Protein AF-A0A9W5V8H6-F1 (afdb_monomer_lite)

Organism: NCBI:txid1053243

Sequence (148 aa):
MGAWGVAILSDDIAEDIKLLYKDLLANEYSNEDASRIVIEEYKNELDNEETIVFWLVFASIQWRLGRLQENVKQEALQIIESGADLARWEEEPKLQKKREVVLNKLREQLHSRQPEAKKVPKRFIANTSLKAGDAVSYELVSGQLYYS

pLDDT: mean 77.29, std 17.27, range [31.75, 94.0]

Foldseek 3Di:
DDDPDLALCPDPVLVVLLVQLLQCVQVVHDLVRSVVVSCVVDVVVDDPLRVLSCLLSNQVSCLQQLRRDPVSLVSNVVSLVVCVNLVVCPVPVPSSVSSNVNSVVSNVSSPDRRDPRDRRHNPPDPPDPDDDPDDDDDDDPPPDDDDD

Secondary structure (DSSP, 8-state):
-----SSTT-SHHHHHHHHHHHHHHHTT--HHHHHHHHHHHHHTTS-HHHHHHHHHHHHHHHHHHT---HHHHHHHHHHHHHTHHHHTTTT-HHHHHHHHHHHHHHHHHHHSPPPP----PPP--------TT-------TT------

Radius of gyration: 19.56 Å; chains: 1; bounding box: 33×53×53 Å

Structure (mmCIF, N/CA/C/O backbone):
data_AF-A0A9W5V8H6-F1
#
_entry.id   AF-A0A9W5V8H6-F1
#
loop_
_atom_site.group_PDB
_atom_site.id
_atom_site.type_symbol
_atom_site.label_atom_id
_atom_site.label_alt_id
_atom_site.label_comp_id
_atom_site.label_asym_id
_atom_site.label_entity_id
_atom_site.label_seq_id
_atom_site.pdbx_PDB_ins_code
_atom_site.Cartn_x
_atom_site.Cartn_y
_atom_site.Cartn_z
_atom_site.occupancy
_atom_site.B_iso_or_equiv
_atom_site.auth_seq_id
_atom_site.auth_comp_id
_atom_site.auth_asym_id
_atom_site.auth_atom_id
_atom_site.pdbx_PDB_model_num
ATOM 1 N N . MET A 1 1 ? -4.345 22.361 5.584 1.00 32.25 1 MET A N 1
ATOM 2 C CA . MET A 1 1 ? -5.084 21.447 6.480 1.00 32.25 1 MET A CA 1
ATOM 3 C C . MET A 1 1 ? -5.673 20.340 5.615 1.00 32.25 1 MET A C 1
ATOM 5 O O . MET A 1 1 ? -6.856 20.381 5.298 1.00 32.25 1 MET A O 1
ATOM 9 N N . GLY A 1 2 ? -4.817 19.451 5.100 1.00 31.75 2 GLY A N 1
ATOM 10 C CA . GLY A 1 2 ? -5.248 18.367 4.216 1.00 31.75 2 GLY A CA 1
ATOM 11 C C . GLY A 1 2 ? -6.091 17.387 5.017 1.00 31.75 2 GLY A C 1
ATOM 12 O O . GLY A 1 2 ? -5.687 16.977 6.100 1.00 31.75 2 GLY A O 1
ATOM 13 N N . ALA A 1 3 ? -7.293 17.088 4.541 1.00 36.50 3 ALA A N 1
ATOM 14 C CA . ALA A 1 3 ? -8.128 16.059 5.129 1.00 36.50 3 ALA A CA 1
ATOM 15 C C . ALA A 1 3 ? -7.466 14.710 4.830 1.00 36.50 3 ALA A C 1
ATOM 17 O O . ALA A 1 3 ? -7.666 14.170 3.745 1.00 36.50 3 ALA A O 1
ATOM 18 N N . TRP A 1 4 ? -6.667 14.191 5.767 1.00 46.53 4 TRP A N 1
ATOM 19 C CA . TRP A 1 4 ? -6.172 12.818 5.716 1.00 46.53 4 TRP A CA 1
ATOM 20 C C . TRP A 1 4 ? -7.404 11.922 5.647 1.00 46.53 4 TRP A C 1
ATOM 22 O O . TRP A 1 4 ? -8.145 11.766 6.619 1.00 46.53 4 TRP A O 1
ATOM 32 N N . GLY A 1 5 ? -7.727 11.441 4.452 1.00 55.62 5 GLY A N 1
ATOM 33 C CA . GLY A 1 5 ? -8.946 10.686 4.247 1.00 55.62 5 GLY A CA 1
ATOM 34 C C . GLY A 1 5 ? -8.871 9.369 5.012 1.00 55.62 5 GLY A C 1
ATOM 35 O O . GLY A 1 5 ? -7.845 8.698 5.062 1.00 55.62 5 GLY A O 1
ATOM 36 N N . VAL A 1 6 ? -9.999 8.944 5.573 1.00 58.38 6 VAL A N 1
ATOM 37 C CA . VAL A 1 6 ? -10.118 7.648 6.260 1.00 58.38 6 VAL A CA 1
ATOM 38 C C . VAL A 1 6 ? -9.706 6.474 5.355 1.00 58.38 6 VAL A C 1
ATOM 40 O O . VAL A 1 6 ? -9.265 5.430 5.838 1.00 58.38 6 VAL A O 1
ATOM 43 N N . ALA A 1 7 ? -9.828 6.623 4.034 1.00 59.78 7 ALA A N 1
ATOM 44 C CA . ALA A 1 7 ? -9.405 5.611 3.077 1.00 59.78 7 ALA A CA 1
ATOM 45 C C . ALA A 1 7 ? -7.879 5.623 2.870 1.00 59.78 7 ALA A C 1
ATOM 47 O O . ALA A 1 7 ? -7.277 6.671 2.683 1.00 59.78 7 ALA A O 1
ATOM 48 N N . ILE A 1 8 ? -7.270 4.432 2.831 1.00 58.88 8 ILE A N 1
ATOM 49 C CA . ILE A 1 8 ? -5.815 4.245 2.655 1.00 58.88 8 ILE A CA 1
ATOM 50 C C . ILE A 1 8 ? -5.288 4.956 1.400 1.00 58.88 8 ILE A C 1
ATOM 52 O O . ILE A 1 8 ? -4.179 5.454 1.409 1.00 58.88 8 ILE A O 1
ATOM 56 N N . LEU A 1 9 ? -6.085 5.031 0.330 1.00 56.84 9 LEU A N 1
ATOM 57 C CA . LEU A 1 9 ? -5.695 5.614 -0.962 1.00 56.84 9 LEU A CA 1
ATOM 58 C C . LEU A 1 9 ? -6.297 7.007 -1.205 1.00 56.84 9 LEU A C 1
ATOM 60 O O . LEU A 1 9 ? -6.535 7.370 -2.352 1.00 56.84 9 LEU A O 1
ATOM 64 N N . SER A 1 10 ? -6.647 7.738 -0.149 1.00 53.59 10 SER A N 1
ATOM 65 C CA . SER A 1 10 ? -7.369 9.009 -0.277 1.00 53.59 10 SER A CA 1
ATOM 66 C C . SER A 1 10 ? -6.464 10.234 -0.427 1.00 53.59 10 SER A C 1
ATOM 68 O O . SER A 1 10 ? -6.945 11.340 -0.193 1.00 53.59 10 SER A O 1
ATOM 70 N N . ASP A 1 11 ? -5.190 10.036 -0.759 1.00 60.59 11 ASP A N 1
ATOM 71 C CA . ASP A 1 11 ? -4.137 11.035 -0.585 1.00 60.59 11 ASP A CA 1
ATOM 72 C C . ASP A 1 11 ? -3.297 11.224 -1.853 1.00 60.59 11 ASP A C 1
ATOM 74 O O . ASP A 1 11 ? -3.089 10.259 -2.601 1.00 60.59 11 ASP A O 1
ATOM 78 N N . ASP A 1 12 ? -2.774 12.437 -2.042 1.00 67.56 12 ASP A N 1
ATOM 79 C CA . ASP A 1 12 ? -1.855 12.801 -3.132 1.00 67.56 12 ASP A CA 1
ATOM 80 C C . ASP A 1 12 ? -0.598 11.911 -3.078 1.00 67.56 12 ASP A C 1
ATOM 82 O O . ASP A 1 12 ? -0.163 11.354 -4.088 1.00 67.56 12 ASP A O 1
ATOM 86 N N . ILE A 1 13 ? -0.123 11.614 -1.862 1.00 74.50 13 ILE A N 1
ATOM 87 C CA . ILE A 1 13 ? 1.011 10.715 -1.597 1.00 74.50 13 ILE A CA 1
ATOM 88 C C . ILE A 1 13 ? 0.779 9.314 -2.189 1.00 74.50 13 ILE A C 1
ATOM 90 O O . ILE A 1 13 ? 1.696 8.681 -2.717 1.00 74.50 13 ILE A O 1
ATOM 94 N N . ALA A 1 14 ? -0.453 8.798 -2.133 1.00 80.94 14 ALA A N 1
ATOM 95 C CA . ALA A 1 14 ? -0.749 7.465 -2.651 1.00 80.94 14 ALA A CA 1
ATOM 96 C C . ALA A 1 14 ? -0.724 7.407 -4.182 1.00 80.94 14 ALA A C 1
ATOM 98 O O . ALA A 1 14 ? -0.398 6.361 -4.760 1.00 80.94 14 ALA A O 1
ATOM 99 N N . GLU A 1 15 ? -1.082 8.508 -4.842 1.00 82.81 15 GLU A N 1
ATOM 100 C CA . GLU A 1 15 ? -0.937 8.634 -6.285 1.00 82.81 15 GLU A CA 1
ATOM 101 C C . GLU A 1 15 ? 0.536 8.767 -6.678 1.00 82.81 15 GLU A C 1
ATOM 103 O O . GLU A 1 15 ? 0.968 8.036 -7.573 1.00 82.81 15 GLU A O 1
ATOM 108 N N . ASP A 1 16 ? 1.319 9.565 -5.954 1.00 84.94 16 ASP A N 1
ATOM 109 C CA . ASP A 1 16 ? 2.751 9.748 -6.210 1.00 84.94 16 ASP A CA 1
ATOM 110 C C . ASP A 1 16 ? 3.539 8.439 -6.068 1.00 84.94 16 ASP A C 1
ATOM 112 O O . ASP A 1 16 ? 4.218 8.022 -7.011 1.00 84.94 16 ASP A O 1
ATOM 116 N N . ILE A 1 17 ? 3.350 7.697 -4.968 1.00 88.12 17 ILE A N 1
ATOM 117 C CA . ILE A 1 17 ? 3.978 6.377 -4.760 1.00 88.12 17 ILE A CA 1
ATOM 118 C C . ILE A 1 17 ? 3.624 5.426 -5.908 1.00 88.12 17 ILE A C 1
ATOM 120 O O . ILE A 1 17 ? 4.467 4.693 -6.435 1.00 88.12 17 ILE A O 1
ATOM 124 N N . LYS A 1 18 ? 2.349 5.414 -6.314 1.00 88.00 18 LYS A N 1
ATOM 125 C CA . LYS A 1 18 ? 1.867 4.553 -7.396 1.00 88.00 18 LYS A CA 1
ATOM 126 C C . LYS A 1 18 ? 2.479 4.945 -8.736 1.00 88.00 18 LYS A C 1
ATOM 128 O O . LYS A 1 18 ? 2.777 4.048 -9.528 1.00 88.00 18 LYS A O 1
ATOM 133 N N . LEU A 1 19 ? 2.592 6.239 -9.024 1.00 87.62 19 LEU A N 1
ATOM 134 C CA . LEU A 1 19 ? 3.182 6.748 -10.257 1.00 87.62 19 LEU A CA 1
ATOM 135 C C 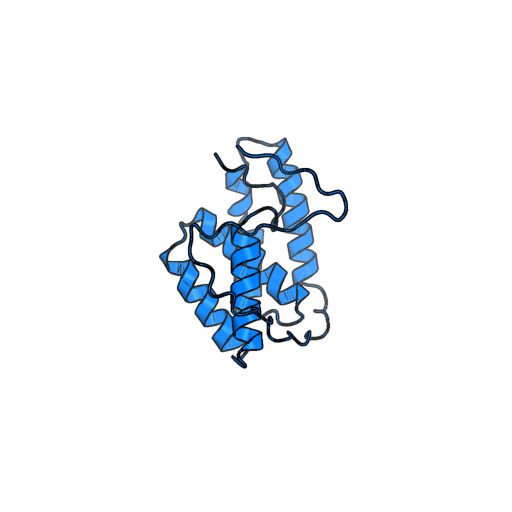. LEU A 1 19 ? 4.667 6.399 -10.313 1.00 87.62 19 LEU A C 1
ATOM 137 O O . LEU A 1 19 ? 5.066 5.706 -11.248 1.00 87.62 19 LEU A O 1
ATOM 141 N N . LEU A 1 20 ? 5.431 6.749 -9.276 1.00 90.00 20 LEU A N 1
ATOM 142 C CA . LEU A 1 20 ? 6.859 6.454 -9.174 1.00 90.00 20 LEU A CA 1
ATOM 143 C C . LEU A 1 20 ? 7.138 4.958 -9.355 1.00 90.00 20 LEU A C 1
ATOM 145 O O . LEU A 1 20 ? 7.920 4.558 -10.217 1.00 90.00 20 LEU A O 1
ATOM 149 N N . TYR A 1 21 ? 6.439 4.107 -8.602 1.00 91.50 21 TYR A N 1
ATOM 150 C CA . TYR A 1 21 ? 6.635 2.662 -8.682 1.00 91.50 21 TYR A CA 1
ATOM 151 C C . TYR A 1 21 ? 6.288 2.098 -10.069 1.00 91.50 21 TYR A C 1
ATOM 153 O O . TYR A 1 21 ? 6.998 1.239 -10.595 1.00 91.50 21 TYR A O 1
ATOM 161 N N . LYS A 1 22 ? 5.218 2.588 -10.710 1.00 89.19 22 LYS A N 1
ATOM 162 C CA . LYS A 1 22 ? 4.865 2.167 -12.074 1.00 89.19 22 LYS A CA 1
ATOM 163 C C . LYS A 1 22 ? 5.873 2.652 -13.112 1.00 89.19 22 LYS A C 1
ATOM 165 O O . LYS A 1 22 ? 6.155 1.894 -14.037 1.00 89.19 22 LYS A O 1
ATOM 170 N N . ASP A 1 23 ? 6.403 3.861 -12.969 1.00 88.62 23 ASP A N 1
ATOM 171 C CA . ASP A 1 23 ? 7.403 4.409 -13.884 1.00 88.62 23 ASP A CA 1
ATOM 172 C C . ASP A 1 23 ? 8.723 3.635 -13.776 1.00 88.62 23 ASP A C 1
ATOM 174 O O . ASP A 1 23 ? 9.314 3.293 -14.801 1.00 88.62 23 ASP A O 1
ATOM 178 N N . LEU A 1 24 ? 9.137 3.236 -12.570 1.00 89.88 24 LEU A N 1
ATOM 179 C CA . LEU A 1 24 ? 10.286 2.345 -12.369 1.00 89.88 24 LEU A CA 1
ATOM 180 C C . LEU A 1 24 ? 10.070 0.985 -13.047 1.00 89.88 24 LEU A C 1
ATOM 182 O O . LEU A 1 24 ? 10.889 0.562 -13.861 1.00 89.88 24 LEU A O 1
ATOM 186 N N . LEU A 1 25 ? 8.928 0.332 -12.800 1.00 88.31 25 LEU A N 1
ATOM 187 C CA . LEU A 1 25 ? 8.595 -0.940 -13.455 1.00 88.31 25 LEU A CA 1
ATOM 188 C C . LEU A 1 25 ? 8.555 -0.821 -14.984 1.00 88.31 25 LEU A C 1
ATOM 190 O O . LEU A 1 25 ? 8.900 -1.765 -15.696 1.00 88.31 25 LEU A O 1
ATOM 194 N N . ALA A 1 26 ? 8.113 0.323 -15.500 1.00 86.00 26 ALA A N 1
ATOM 195 C CA . ALA A 1 26 ? 8.062 0.551 -16.929 1.00 86.00 26 ALA A CA 1
ATOM 196 C C . ALA A 1 26 ? 9.443 0.814 -17.542 1.00 86.00 26 ALA A C 1
ATOM 198 O O . ALA A 1 26 ? 9.666 0.447 -18.694 1.00 86.00 26 ALA A O 1
ATOM 199 N N . ASN A 1 27 ? 10.380 1.384 -16.783 1.00 84.75 27 ASN A N 1
ATOM 200 C CA . ASN A 1 27 ? 11.782 1.566 -17.166 1.00 84.75 27 ASN A CA 1
ATOM 201 C C . ASN A 1 27 ? 12.636 0.296 -16.979 1.00 84.75 27 ASN A C 1
ATOM 203 O O . ASN A 1 27 ? 13.852 0.385 -16.872 1.00 84.75 27 ASN A O 1
ATOM 207 N N . GLU A 1 28 ? 12.006 -0.884 -16.973 1.00 83.38 28 GLU A N 1
ATOM 208 C CA . GLU A 1 28 ? 12.664 -2.201 -16.929 1.00 83.38 28 GLU A CA 1
ATOM 209 C C . GLU A 1 28 ? 13.426 -2.491 -15.626 1.00 83.38 28 GLU A C 1
ATOM 211 O O . GLU A 1 28 ? 14.168 -3.471 -15.548 1.00 83.38 28 GLU A O 1
ATOM 216 N N . TYR A 1 29 ? 13.185 -1.706 -14.569 1.00 86.88 29 TYR A N 1
ATOM 217 C CA . TYR A 1 29 ? 13.661 -2.049 -13.233 1.00 86.88 29 TYR A CA 1
ATOM 218 C C . TYR A 1 29 ? 12.976 -3.326 -12.742 1.00 86.88 29 TYR A C 1
ATOM 220 O O . TYR A 1 29 ? 11.785 -3.565 -12.985 1.00 86.88 29 TYR A O 1
ATOM 228 N N . SER A 1 30 ? 13.733 -4.149 -12.014 1.00 88.81 30 SER A N 1
ATOM 229 C CA . SER A 1 30 ? 13.170 -5.319 -11.351 1.00 88.81 30 SER A CA 1
ATOM 230 C C . SER A 1 30 ? 12.157 -4.890 -10.286 1.00 88.81 30 SER A C 1
ATOM 232 O O . SER A 1 30 ? 12.173 -3.760 -9.794 1.00 88.81 30 SER A O 1
ATOM 234 N N . ASN A 1 31 ? 11.269 -5.807 -9.895 1.00 89.25 31 ASN A N 1
ATOM 235 C CA . ASN A 1 31 ? 10.319 -5.535 -8.818 1.00 89.25 31 ASN A CA 1
ATOM 236 C C . ASN A 1 31 ? 11.029 -5.129 -7.512 1.00 89.25 31 ASN A C 1
ATOM 238 O O . ASN A 1 31 ? 10.551 -4.275 -6.769 1.00 89.25 31 ASN A O 1
ATOM 242 N N . GLU A 1 32 ? 12.184 -5.741 -7.257 1.00 90.31 32 GLU A N 1
ATOM 243 C CA . GLU A 1 32 ? 13.003 -5.516 -6.070 1.00 90.31 32 GLU A CA 1
ATOM 244 C C . GLU A 1 32 ? 13.701 -4.167 -6.101 1.00 90.31 32 GLU A C 1
ATOM 246 O O . GLU A 1 32 ? 13.648 -3.442 -5.110 1.00 90.31 32 GLU A O 1
ATOM 251 N N . ASP A 1 33 ? 14.280 -3.795 -7.240 1.00 91.19 33 ASP A N 1
ATOM 252 C CA . ASP A 1 33 ? 14.949 -2.505 -7.388 1.00 91.19 33 ASP A CA 1
ATOM 253 C C . ASP A 1 33 ? 13.940 -1.360 -7.369 1.00 91.19 33 ASP A C 1
ATOM 255 O O . ASP A 1 33 ? 14.140 -0.388 -6.647 1.00 91.19 33 ASP A O 1
ATOM 259 N N . ALA A 1 34 ? 12.817 -1.506 -8.081 1.00 92.69 34 ALA A N 1
ATOM 260 C CA . ALA A 1 34 ? 11.745 -0.517 -8.065 1.00 92.69 34 ALA A CA 1
ATOM 261 C C . ALA A 1 34 ? 11.212 -0.297 -6.643 1.00 92.69 34 ALA A C 1
ATOM 263 O O . ALA A 1 34 ? 10.988 0.839 -6.229 1.00 92.69 34 ALA A O 1
ATOM 264 N N . SER A 1 35 ? 11.040 -1.379 -5.878 1.00 92.88 35 SER A N 1
ATOM 265 C CA . SER A 1 35 ? 10.564 -1.270 -4.502 1.00 92.88 35 SER A CA 1
ATOM 266 C C . SER A 1 35 ? 11.590 -0.640 -3.575 1.00 92.88 35 SER A C 1
ATOM 268 O O . SER A 1 35 ? 11.221 0.188 -2.749 1.00 92.88 35 SER A O 1
ATOM 270 N N . ARG A 1 36 ? 12.873 -0.984 -3.732 1.00 92.69 36 ARG A N 1
ATOM 271 C CA . ARG A 1 36 ? 13.960 -0.389 -2.952 1.00 92.69 36 ARG A CA 1
ATOM 272 C C . ARG A 1 36 ? 14.056 1.115 -3.179 1.00 92.69 36 ARG A C 1
ATOM 274 O O . ARG A 1 36 ? 14.099 1.845 -2.201 1.00 92.69 36 ARG A O 1
ATOM 281 N N . ILE A 1 37 ? 14.017 1.559 -4.436 1.00 91.88 37 ILE A N 1
ATOM 282 C CA . ILE A 1 37 ? 14.092 2.982 -4.794 1.00 91.88 37 ILE A CA 1
ATOM 283 C C . ILE A 1 37 ? 12.929 3.753 -4.163 1.00 91.88 37 ILE A C 1
ATOM 285 O O . ILE A 1 37 ? 13.154 4.766 -3.515 1.00 91.88 37 ILE A O 1
ATOM 289 N N . VAL A 1 38 ? 11.695 3.247 -4.284 1.00 92.69 38 VAL A N 1
ATOM 290 C CA . VAL A 1 38 ? 10.526 3.899 -3.666 1.00 92.69 38 VAL A CA 1
ATOM 291 C C . VAL A 1 38 ? 10.652 3.940 -2.140 1.00 92.69 38 VAL A C 1
ATOM 293 O O . VAL A 1 38 ? 10.337 4.952 -1.531 1.00 92.69 38 VAL A O 1
ATOM 296 N N . ILE A 1 39 ? 11.130 2.869 -1.502 1.00 91.88 39 ILE A N 1
ATOM 297 C CA . ILE A 1 39 ? 11.342 2.865 -0.048 1.00 91.88 39 ILE A CA 1
ATOM 298 C C . ILE A 1 39 ? 12.418 3.883 0.347 1.00 91.88 39 ILE A C 1
ATOM 300 O O . ILE A 1 39 ? 12.232 4.598 1.322 1.00 91.88 39 ILE A O 1
ATOM 304 N N . GLU A 1 40 ? 13.536 3.956 -0.374 1.00 90.75 40 GLU A N 1
ATOM 305 C CA . GLU A 1 40 ? 14.641 4.871 -0.062 1.00 90.75 40 GLU A CA 1
ATOM 306 C C . GLU A 1 40 ? 14.256 6.345 -0.219 1.00 90.75 40 GLU A C 1
ATOM 308 O O . GLU A 1 40 ? 14.636 7.145 0.639 1.00 90.75 40 GLU A O 1
ATOM 313 N N . GLU A 1 41 ? 13.471 6.671 -1.250 1.00 88.19 41 GLU A N 1
ATOM 314 C CA . GLU A 1 41 ? 12.958 8.023 -1.497 1.00 88.19 41 GLU A CA 1
ATOM 315 C C . GLU A 1 41 ? 12.115 8.507 -0.309 1.00 88.19 41 GLU A C 1
ATOM 317 O O . GLU A 1 41 ? 12.391 9.539 0.292 1.00 88.19 41 GLU A O 1
ATOM 322 N N . TYR A 1 42 ? 11.136 7.702 0.113 1.00 85.88 42 TYR A N 1
ATOM 323 C CA . TYR A 1 42 ? 10.177 8.124 1.135 1.00 85.88 42 TYR A CA 1
ATOM 324 C C . TYR A 1 42 ? 10.676 7.916 2.572 1.00 85.88 42 TYR A C 1
ATOM 326 O O . TYR A 1 42 ? 10.271 8.641 3.477 1.00 85.88 42 TYR A O 1
ATOM 334 N N . LYS A 1 43 ? 11.585 6.969 2.830 1.00 82.25 43 LYS A N 1
ATOM 335 C CA . LYS A 1 43 ? 12.029 6.644 4.200 1.00 82.25 43 LYS A CA 1
ATOM 336 C C . LYS A 1 43 ? 12.718 7.806 4.925 1.00 82.25 43 LYS A C 1
ATOM 338 O O . LYS A 1 43 ? 12.701 7.831 6.151 1.00 82.25 43 LYS A O 1
ATOM 343 N N . ASN A 1 44 ? 13.366 8.715 4.197 1.00 78.00 44 ASN A N 1
ATOM 344 C CA . ASN A 1 44 ? 14.080 9.849 4.797 1.00 78.00 44 ASN A CA 1
ATOM 345 C C . ASN A 1 44 ? 13.259 11.144 4.808 1.00 78.00 44 ASN A C 1
ATOM 347 O O . ASN A 1 44 ? 13.621 12.075 5.525 1.00 78.00 44 ASN A O 1
ATOM 351 N N . GLU A 1 45 ? 12.199 11.210 4.005 1.00 78.06 45 GLU A N 1
ATOM 352 C CA . GLU A 1 45 ? 11.364 12.404 3.864 1.00 78.06 45 GLU A CA 1
ATOM 353 C C . GLU A 1 45 ? 10.139 12.374 4.777 1.00 78.06 45 GLU A C 1
ATOM 355 O O . GLU A 1 45 ? 9.684 13.429 5.211 1.00 78.06 45 GLU A O 1
ATOM 360 N N . LEU A 1 46 ? 9.634 11.177 5.082 1.00 83.31 46 LEU A N 1
ATOM 361 C CA . LEU A 1 46 ? 8.412 10.988 5.852 1.00 83.31 46 LEU A CA 1
ATOM 362 C C . LEU A 1 46 ? 8.673 10.936 7.359 1.00 83.31 46 LEU A C 1
ATOM 364 O O . LEU A 1 46 ? 9.632 10.319 7.830 1.00 83.31 46 LEU A O 1
ATOM 368 N N . ASP A 1 47 ? 7.760 11.519 8.132 1.00 82.75 47 ASP A N 1
ATOM 369 C CA . ASP A 1 47 ? 7.713 11.310 9.575 1.00 82.75 47 ASP A CA 1
ATOM 370 C C . ASP A 1 47 ? 7.212 9.893 9.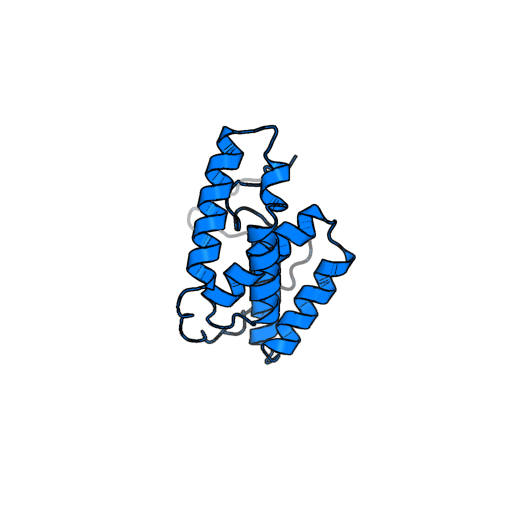949 1.00 82.75 47 ASP A C 1
ATOM 372 O O . ASP A 1 47 ? 6.905 9.049 9.099 1.00 82.75 47 ASP A O 1
ATOM 376 N N . ASN A 1 48 ? 7.151 9.589 11.250 1.00 80.44 48 ASN A N 1
ATOM 377 C CA . ASN A 1 48 ? 6.725 8.267 11.727 1.00 80.44 48 ASN A CA 1
ATOM 378 C C . ASN A 1 48 ? 5.272 7.928 11.338 1.00 80.44 48 ASN A C 1
ATOM 380 O O . ASN A 1 48 ? 4.961 6.765 11.074 1.00 80.44 48 ASN A O 1
ATOM 384 N N . GLU A 1 49 ? 4.378 8.916 11.317 1.00 81.00 49 GLU A N 1
ATOM 385 C CA . GLU A 1 49 ? 2.966 8.724 10.982 1.00 81.00 49 GLU A CA 1
ATOM 386 C C . GLU A 1 49 ? 2.764 8.556 9.474 1.00 81.00 49 GLU A C 1
ATOM 388 O O . GLU A 1 49 ? 2.001 7.697 9.025 1.00 81.00 49 GLU A O 1
ATOM 393 N N . GLU A 1 50 ? 3.475 9.349 8.683 1.00 82.19 50 GLU A N 1
ATOM 394 C CA . GLU A 1 50 ? 3.522 9.258 7.231 1.00 82.19 50 GLU A CA 1
ATOM 395 C C . GLU A 1 50 ? 4.133 7.931 6.778 1.00 82.19 50 GLU A C 1
ATOM 397 O O . GLU A 1 50 ? 3.606 7.284 5.873 1.00 82.19 50 GLU A O 1
ATOM 402 N N . THR A 1 51 ? 5.179 7.462 7.464 1.00 86.81 51 THR A N 1
ATOM 403 C CA . THR A 1 51 ? 5.803 6.155 7.213 1.00 86.81 51 THR A CA 1
ATOM 404 C C . THR A 1 51 ? 4.801 5.013 7.395 1.00 86.81 51 THR A C 1
ATOM 406 O O . THR A 1 51 ? 4.752 4.084 6.585 1.00 86.81 51 THR A O 1
ATOM 409 N N . ILE A 1 52 ? 3.952 5.083 8.426 1.00 88.19 52 ILE A N 1
ATOM 410 C CA . ILE A 1 52 ? 2.872 4.112 8.643 1.00 88.19 52 ILE A CA 1
ATOM 411 C C . ILE A 1 52 ? 1.923 4.084 7.439 1.00 88.19 52 ILE A C 1
ATOM 413 O O . ILE A 1 52 ? 1.619 3.013 6.905 1.00 88.19 52 ILE A O 1
ATOM 417 N N . VAL A 1 53 ? 1.481 5.256 6.974 1.00 86.94 53 VAL A N 1
ATOM 418 C CA . VAL A 1 53 ? 0.583 5.361 5.815 1.00 86.94 53 VAL A CA 1
ATOM 419 C C . VAL A 1 53 ? 1.262 4.855 4.544 1.00 86.94 53 VAL A C 1
ATOM 421 O O . VAL A 1 53 ? 0.640 4.099 3.793 1.00 86.94 53 VAL A O 1
ATOM 424 N N . PHE A 1 54 ? 2.537 5.189 4.339 1.00 90.00 54 PHE A N 1
ATOM 425 C CA . PHE A 1 54 ? 3.344 4.725 3.214 1.00 90.00 54 PHE A CA 1
ATOM 426 C C . PHE A 1 54 ? 3.323 3.200 3.096 1.00 90.00 54 PHE A C 1
ATOM 428 O O . PHE A 1 54 ? 2.968 2.684 2.038 1.00 90.00 54 PHE A O 1
ATOM 435 N N . TRP A 1 55 ? 3.621 2.460 4.168 1.00 92.44 55 TRP A N 1
ATOM 436 C CA . TRP A 1 55 ? 3.659 0.994 4.112 1.00 92.44 55 TRP A CA 1
ATOM 437 C C . TRP A 1 55 ? 2.297 0.381 3.768 1.00 92.44 55 TRP A C 1
ATOM 439 O O . TRP A 1 55 ? 2.218 -0.527 2.933 1.00 92.44 55 TRP A O 1
ATOM 449 N N . LEU A 1 56 ? 1.211 0.903 4.348 1.00 91.06 56 LEU A N 1
ATOM 450 C CA . LEU A 1 56 ? -0.155 0.442 4.066 1.00 91.06 56 LEU A CA 1
ATOM 451 C C . LEU A 1 56 ? -0.552 0.699 2.604 1.00 91.06 56 LEU A C 1
ATOM 453 O O . LEU A 1 56 ? -1.117 -0.171 1.929 1.00 91.06 56 LEU A O 1
ATOM 457 N N . VAL A 1 57 ? -0.234 1.892 2.099 1.00 90.12 57 VAL A N 1
ATOM 458 C CA . VAL A 1 57 ? -0.469 2.297 0.710 1.00 90.12 57 VAL A CA 1
ATOM 459 C C . VAL A 1 57 ? 0.356 1.447 -0.244 1.00 90.12 57 VAL A C 1
ATOM 461 O O . VAL A 1 57 ? -0.184 0.883 -1.200 1.00 90.12 57 VAL A O 1
ATOM 464 N N . PHE A 1 58 ? 1.649 1.315 0.025 1.00 92.50 58 PHE A N 1
ATOM 465 C CA . PHE A 1 58 ? 2.585 0.644 -0.856 1.00 92.50 58 PHE A CA 1
ATOM 466 C C . PHE A 1 58 ? 2.270 -0.848 -0.976 1.00 92.50 58 PHE A C 1
ATOM 468 O O . PHE A 1 58 ? 2.165 -1.364 -2.092 1.00 92.50 58 PHE A O 1
ATOM 475 N N . ALA A 1 59 ? 1.965 -1.518 0.140 1.00 93.19 59 ALA A N 1
ATOM 476 C CA . ALA A 1 59 ? 1.493 -2.901 0.134 1.00 93.19 59 ALA A CA 1
ATOM 477 C C . ALA A 1 59 ? 0.205 -3.066 -0.693 1.00 93.19 59 ALA A C 1
ATOM 479 O O . ALA A 1 59 ? 0.088 -3.985 -1.512 1.00 93.19 59 ALA A O 1
ATOM 480 N N . SER A 1 60 ? -0.753 -2.144 -0.548 1.00 90.62 60 SER A N 1
ATOM 481 C CA . SER A 1 60 ? -1.988 -2.149 -1.340 1.00 90.62 60 SER A CA 1
ATOM 482 C C . SER A 1 60 ? -1.715 -1.991 -2.842 1.00 90.62 60 SER A C 1
ATOM 484 O O . SER A 1 60 ? -2.267 -2.737 -3.659 1.00 90.62 60 SER A O 1
ATOM 486 N N . ILE A 1 61 ? -0.838 -1.058 -3.229 1.00 90.06 61 ILE A N 1
ATOM 487 C CA . ILE A 1 61 ? -0.448 -0.809 -4.625 1.00 90.06 61 ILE A CA 1
ATOM 488 C C . ILE A 1 61 ? 0.214 -2.048 -5.230 1.00 90.06 61 ILE A C 1
ATOM 490 O O . ILE A 1 61 ? -0.212 -2.502 -6.299 1.00 90.06 61 ILE A O 1
ATOM 494 N N . GLN A 1 62 ? 1.215 -2.619 -4.556 1.00 91.88 62 GLN A N 1
ATOM 495 C CA . GLN A 1 62 ? 1.923 -3.787 -5.073 1.00 91.88 62 GLN A CA 1
ATOM 496 C C . GLN A 1 62 ? 0.999 -5.000 -5.201 1.00 91.88 62 GLN A C 1
ATOM 498 O O . GLN A 1 62 ? 1.043 -5.703 -6.215 1.00 91.88 62 GLN A O 1
ATOM 503 N N . TRP A 1 63 ? 0.100 -5.212 -4.232 1.00 91.62 63 TRP A N 1
ATOM 504 C CA . TRP A 1 63 ? -0.895 -6.280 -4.318 1.00 91.62 63 TRP A CA 1
ATOM 505 C C . TRP A 1 63 ? -1.804 -6.094 -5.535 1.00 91.62 63 TRP A C 1
ATOM 507 O O . TRP A 1 63 ? -1.993 -7.022 -6.317 1.00 91.62 63 TRP A O 1
ATOM 517 N N . ARG A 1 64 ? -2.306 -4.875 -5.780 1.00 86.50 64 ARG A N 1
ATOM 518 C CA . ARG A 1 64 ? -3.171 -4.572 -6.941 1.00 86.50 64 ARG A CA 1
ATOM 519 C C . ARG A 1 64 ? -2.472 -4.761 -8.291 1.00 86.50 64 ARG A C 1
ATOM 521 O O . ARG A 1 64 ? -3.155 -4.933 -9.314 1.00 86.50 64 ARG A O 1
ATOM 528 N N . LEU A 1 65 ? -1.143 -4.686 -8.306 1.00 86.81 65 LEU A N 1
ATOM 529 C CA . LEU A 1 65 ? -0.292 -4.935 -9.469 1.00 86.81 65 LEU A CA 1
ATOM 530 C C . LEU A 1 65 ? 0.149 -6.402 -9.596 1.00 86.81 65 LEU A C 1
ATOM 532 O O . LEU A 1 65 ? 0.723 -6.749 -10.629 1.00 86.81 65 LEU A O 1
ATOM 536 N N . GLY A 1 66 ? -0.150 -7.252 -8.608 1.00 87.38 66 GLY A N 1
ATOM 537 C CA . GLY A 1 66 ? 0.259 -8.660 -8.587 1.00 87.38 66 GLY A CA 1
ATOM 538 C C . GLY A 1 66 ? 1.759 -8.842 -8.353 1.00 87.38 66 GLY A C 1
ATOM 539 O O . GLY A 1 66 ? 2.366 -9.753 -8.907 1.00 87.38 66 GLY A O 1
ATOM 540 N N . ARG A 1 67 ? 2.381 -7.905 -7.629 1.00 90.00 67 ARG A N 1
ATOM 541 C CA . ARG A 1 67 ? 3.836 -7.816 -7.421 1.00 90.00 67 ARG A CA 1
ATOM 542 C C . ARG A 1 67 ? 4.204 -7.602 -5.952 1.00 90.00 67 ARG A C 1
ATOM 544 O O . ARG A 1 67 ? 5.293 -7.115 -5.667 1.00 90.00 67 ARG A O 1
ATOM 551 N N . LEU A 1 68 ? 3.297 -7.939 -5.033 1.00 92.81 68 LEU A N 1
ATOM 552 C CA . LEU A 1 68 ? 3.498 -7.727 -3.602 1.00 92.81 68 LEU A CA 1
ATOM 553 C C . LEU A 1 68 ? 4.673 -8.554 -3.096 1.00 92.81 68 LEU A C 1
ATOM 555 O O . LEU A 1 68 ? 4.637 -9.786 -3.118 1.00 92.81 68 LEU A O 1
ATOM 559 N N . GLN A 1 69 ? 5.683 -7.843 -2.611 1.00 91.25 69 GLN A N 1
ATOM 560 C CA . GLN A 1 69 ? 6.846 -8.429 -1.975 1.00 91.25 69 GLN A CA 1
ATOM 561 C C . GLN A 1 69 ? 6.567 -8.785 -0.515 1.00 91.25 69 GLN A C 1
ATOM 563 O O . GLN A 1 69 ? 5.813 -8.100 0.181 1.00 91.25 69 GLN A O 1
ATOM 568 N N . GLU A 1 70 ? 7.206 -9.852 -0.039 1.00 89.56 70 GLU A N 1
ATOM 569 C CA . GLU A 1 70 ? 6.963 -10.373 1.307 1.00 89.56 70 GLU A CA 1
ATOM 570 C C . GLU A 1 70 ? 7.443 -9.410 2.403 1.00 89.56 70 GLU A C 1
ATOM 572 O O . GLU A 1 70 ? 6.750 -9.247 3.398 1.00 89.56 70 GLU A O 1
ATOM 577 N N . ASN A 1 71 ? 8.555 -8.697 2.202 1.00 91.50 71 ASN A N 1
ATOM 578 C CA . ASN A 1 71 ? 9.028 -7.669 3.138 1.00 91.50 71 ASN A CA 1
ATOM 579 C C . ASN A 1 71 ? 8.000 -6.536 3.304 1.00 91.50 71 ASN A C 1
ATOM 581 O O . ASN A 1 71 ? 7.643 -6.187 4.422 1.00 91.50 71 ASN A O 1
ATOM 585 N N . VAL A 1 72 ? 7.466 -6.014 2.195 1.00 93.38 72 VAL A N 1
ATOM 586 C CA . VAL A 1 72 ? 6.463 -4.933 2.210 1.00 93.38 72 VAL A CA 1
ATOM 587 C C . VAL A 1 72 ? 5.159 -5.410 2.850 1.00 93.38 72 VAL A C 1
ATOM 589 O O . VAL A 1 72 ? 4.518 -4.682 3.606 1.00 93.38 72 VAL A O 1
ATOM 592 N N . LYS A 1 73 ? 4.773 -6.659 2.576 1.00 93.06 73 LYS A N 1
ATOM 593 C CA . LYS A 1 73 ? 3.613 -7.293 3.202 1.00 93.06 73 LYS A CA 1
ATOM 594 C C . LYS A 1 73 ? 3.784 -7.421 4.716 1.00 93.06 73 LYS A C 1
ATOM 596 O O . LYS A 1 73 ? 2.840 -7.126 5.442 1.00 93.06 73 LYS A O 1
ATOM 601 N N . GLN A 1 74 ? 4.946 -7.881 5.179 1.00 93.75 74 GLN A N 1
ATOM 602 C CA . GLN A 1 74 ? 5.223 -8.081 6.601 1.00 93.75 74 GLN A CA 1
ATOM 603 C C . GLN A 1 74 ? 5.178 -6.763 7.374 1.00 93.75 74 GLN A C 1
ATOM 605 O O . GLN A 1 74 ? 4.482 -6.705 8.383 1.00 93.75 74 GLN A O 1
ATOM 610 N N . GLU A 1 75 ? 5.806 -5.704 6.862 1.00 93.56 75 GLU A N 1
ATOM 611 C CA . GLU A 1 75 ? 5.756 -4.365 7.468 1.00 93.56 75 GLU A CA 1
ATOM 612 C C . GLU A 1 75 ? 4.314 -3.849 7.585 1.00 93.56 75 GLU A C 1
ATOM 614 O O . GLU A 1 75 ? 3.856 -3.460 8.660 1.00 93.56 75 GLU A O 1
ATOM 619 N N . ALA A 1 76 ? 3.539 -3.929 6.497 1.00 93.12 76 ALA A N 1
ATOM 620 C CA . ALA A 1 76 ? 2.144 -3.499 6.515 1.00 93.12 76 ALA A CA 1
ATOM 621 C C . ALA A 1 76 ? 1.290 -4.310 7.507 1.00 93.12 76 ALA A C 1
ATOM 623 O O . ALA A 1 76 ? 0.445 -3.742 8.198 1.00 93.12 76 ALA A O 1
ATOM 624 N N . LEU A 1 77 ? 1.504 -5.626 7.606 1.00 93.44 77 LEU A N 1
ATOM 625 C CA . LEU A 1 77 ? 0.795 -6.469 8.571 1.00 93.44 77 LEU A CA 1
ATOM 626 C C . LEU A 1 77 ? 1.195 -6.151 10.016 1.00 93.44 77 LEU A C 1
ATOM 628 O O . LEU A 1 77 ? 0.310 -6.047 10.860 1.00 93.44 77 LEU A O 1
ATOM 632 N N . GLN A 1 78 ? 2.480 -5.926 10.295 1.00 94.00 78 GLN A N 1
ATOM 633 C CA . GLN A 1 78 ? 2.949 -5.517 11.623 1.00 94.00 78 GLN A CA 1
ATOM 634 C C . GLN A 1 78 ? 2.332 -4.182 12.057 1.00 94.00 78 GLN A C 1
ATOM 636 O O . GLN A 1 78 ? 1.906 -4.030 13.202 1.00 94.00 78 GLN A O 1
ATOM 641 N N . ILE A 1 79 ? 2.209 -3.225 11.137 1.00 91.19 79 ILE A N 1
ATOM 642 C CA . ILE A 1 79 ? 1.546 -1.941 11.393 1.00 91.19 79 ILE A CA 1
ATOM 643 C C . ILE A 1 79 ? 0.058 -2.137 11.711 1.00 91.19 79 ILE A C 1
ATOM 645 O O . ILE A 1 79 ? -0.447 -1.551 12.669 1.00 91.19 79 ILE A O 1
ATOM 649 N N . ILE A 1 80 ? -0.642 -2.983 10.950 1.00 90.25 80 ILE A N 1
ATOM 650 C CA . ILE A 1 80 ? -2.057 -3.292 11.207 1.00 90.25 80 ILE A CA 1
ATOM 651 C C . ILE A 1 80 ? -2.228 -3.972 12.574 1.00 90.25 80 ILE A C 1
ATOM 653 O O . ILE A 1 80 ? -3.138 -3.618 13.319 1.00 90.25 80 ILE A O 1
ATOM 657 N N . GLU A 1 81 ? -1.361 -4.926 12.920 1.00 90.12 81 GLU A N 1
ATOM 658 C CA . GLU A 1 81 ? -1.446 -5.693 14.170 1.00 90.12 81 GLU A CA 1
ATOM 659 C C . GLU A 1 81 ? -1.031 -4.887 15.404 1.00 90.12 81 GLU A C 1
ATOM 661 O O . GLU A 1 81 ? -1.612 -5.066 16.473 1.00 90.12 81 GLU A O 1
ATOM 666 N N . SER A 1 82 ? -0.074 -3.968 15.264 1.00 89.88 82 SER A N 1
ATOM 667 C CA . SER A 1 82 ? 0.326 -3.059 16.347 1.00 89.88 82 SER A CA 1
ATOM 668 C C . SER A 1 82 ? -0.734 -2.003 16.668 1.00 89.88 82 SER A C 1
ATOM 670 O O . SER A 1 82 ? -0.701 -1.416 17.747 1.00 89.88 82 SER A O 1
ATOM 672 N N . GLY A 1 83 ? -1.665 -1.738 15.745 1.00 87.44 83 GLY A N 1
ATOM 673 C CA . GLY A 1 83 ? -2.678 -0.696 15.901 1.00 87.44 83 GLY A CA 1
ATOM 674 C C . GLY A 1 83 ? -2.114 0.728 15.854 1.00 87.44 83 GLY A C 1
ATOM 675 O O . GLY A 1 83 ? -2.833 1.668 16.188 1.00 87.44 83 GLY A O 1
ATOM 676 N N . ALA A 1 84 ? -0.862 0.909 15.416 1.00 86.31 84 ALA A N 1
ATOM 677 C CA . ALA A 1 84 ? -0.195 2.212 15.379 1.00 86.31 84 ALA A CA 1
ATOM 678 C C . ALA A 1 84 ? -0.961 3.246 14.529 1.00 86.31 84 ALA A C 1
ATOM 680 O O . ALA A 1 84 ? -1.078 4.406 14.914 1.00 86.31 84 ALA A O 1
ATOM 681 N N . ASP A 1 85 ? -1.566 2.814 13.416 1.00 84.44 85 ASP A N 1
ATOM 682 C CA . ASP A 1 85 ? -2.420 3.674 12.583 1.00 84.44 85 ASP A CA 1
ATOM 683 C C . ASP A 1 85 ? -3.735 4.062 13.288 1.00 84.44 85 ASP A C 1
ATOM 685 O O . ASP A 1 85 ? -4.218 5.177 13.110 1.00 84.44 85 ASP A O 1
ATOM 689 N N . LEU A 1 86 ? -4.303 3.185 14.130 1.00 85.19 86 LEU A N 1
ATOM 690 C CA . LEU A 1 86 ? -5.568 3.439 14.837 1.00 85.19 86 LEU A CA 1
ATOM 691 C C . LEU A 1 86 ? -5.431 4.439 15.986 1.00 85.19 86 LEU A C 1
ATOM 693 O O . LEU A 1 86 ? -6.412 5.118 16.300 1.00 85.19 86 LEU A O 1
ATOM 697 N N . ALA A 1 87 ? -4.243 4.543 16.590 1.00 85.00 87 ALA A N 1
ATOM 698 C CA . ALA A 1 87 ? -3.955 5.515 17.645 1.00 85.00 87 ALA A CA 1
ATOM 699 C C . ALA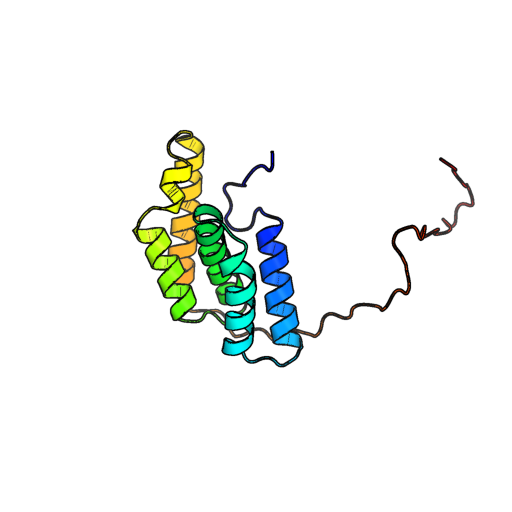 A 1 87 ? -4.154 6.963 17.163 1.00 85.00 87 ALA A C 1
ATOM 701 O O . ALA A 1 87 ? -4.634 7.806 17.913 1.00 85.00 87 ALA A O 1
ATOM 702 N N . ARG A 1 88 ? -3.908 7.232 15.872 1.00 80.25 88 ARG A N 1
ATOM 703 C CA . ARG A 1 88 ? -4.102 8.557 15.251 1.00 80.25 88 ARG A CA 1
ATOM 704 C C . ARG A 1 88 ? -5.555 9.033 15.253 1.00 80.25 88 ARG A C 1
ATOM 706 O O . ARG A 1 88 ? -5.819 10.218 15.107 1.00 80.25 88 ARG A O 1
ATOM 713 N N . TRP A 1 89 ? -6.501 8.109 15.393 1.00 82.31 89 TRP A N 1
ATOM 714 C CA . TRP A 1 89 ? -7.932 8.392 15.324 1.00 82.31 89 TRP A CA 1
ATOM 715 C C . TRP A 1 89 ? -8.618 8.286 16.689 1.00 82.31 89 TRP A C 1
ATOM 717 O O . TRP A 1 89 ? -9.847 8.306 16.743 1.00 82.31 89 TRP A O 1
ATOM 727 N N . GLU A 1 90 ? -7.864 8.155 17.786 1.00 83.12 90 GLU A N 1
ATOM 728 C CA . GLU A 1 90 ? -8.425 7.976 19.133 1.00 83.12 90 GLU A CA 1
ATOM 729 C C . GLU A 1 90 ? -9.368 9.126 19.532 1.00 83.12 90 GLU A C 1
ATOM 731 O O . GLU A 1 90 ? -10.424 8.891 20.123 1.00 83.12 90 GLU A O 1
ATOM 736 N N . GLU A 1 91 ? -9.055 10.354 19.111 1.00 84.56 91 GLU A N 1
ATOM 737 C CA . GLU A 1 91 ? -9.887 11.540 19.356 1.00 84.56 91 GLU A CA 1
ATOM 738 C C . GLU A 1 91 ? -11.168 11.583 18.498 1.00 84.56 91 GLU A C 1
ATOM 740 O O . GLU A 1 91 ? -12.112 12.313 18.809 1.00 84.56 91 GLU A O 1
ATOM 745 N N . GLU A 1 92 ? -11.261 10.750 17.454 1.00 86.38 92 GLU A N 1
ATOM 746 C CA . GLU A 1 92 ? -12.407 10.669 16.546 1.00 86.38 92 GLU A CA 1
ATOM 747 C C . GLU A 1 92 ? -12.964 9.235 16.427 1.00 86.38 92 GLU A C 1
ATOM 749 O O . GLU A 1 92 ? -12.840 8.585 15.381 1.00 86.38 92 GLU A O 1
ATOM 754 N N . PRO A 1 93 ? -13.714 8.735 17.433 1.00 85.38 93 PRO A N 1
ATOM 755 C CA . PRO A 1 93 ? -14.154 7.334 17.500 1.00 85.38 93 PRO A CA 1
ATOM 756 C C . PRO A 1 93 ? -14.968 6.859 16.287 1.00 85.38 93 PRO A C 1
ATOM 758 O O . PRO A 1 93 ? -14.983 5.678 15.933 1.00 85.38 93 PRO A O 1
ATOM 761 N N . LYS A 1 94 ? -15.692 7.777 15.630 1.00 86.12 94 LYS A N 1
ATOM 762 C CA . LYS A 1 94 ? -16.451 7.473 14.406 1.00 86.12 94 LYS A CA 1
ATOM 763 C C . LYS A 1 94 ? -15.532 7.214 13.213 1.00 86.12 94 LYS A C 1
ATOM 765 O O . LYS A 1 94 ? -15.857 6.362 12.388 1.00 86.12 94 LYS A O 1
ATOM 770 N N . LEU A 1 95 ? -14.439 7.964 13.091 1.00 84.00 95 LEU A N 1
ATOM 771 C CA . LEU A 1 95 ? -13.472 7.806 12.007 1.00 84.00 95 LEU A CA 1
ATOM 772 C C . LEU A 1 95 ? -12.526 6.644 12.295 1.00 84.00 95 LEU A C 1
ATOM 774 O O . LEU A 1 95 ? -12.285 5.855 11.387 1.00 84.00 95 LEU A O 1
ATOM 778 N N . GLN A 1 96 ? -12.141 6.441 13.556 1.00 86.19 96 GLN A N 1
ATOM 779 C CA . GLN A 1 96 ? -11.383 5.272 14.004 1.00 86.19 96 GLN A CA 1
ATOM 780 C C . GLN A 1 96 ? -12.060 3.958 13.605 1.00 86.19 96 GLN A C 1
ATOM 782 O O . GLN A 1 96 ? -11.446 3.126 12.946 1.00 86.19 96 GLN A O 1
ATOM 787 N N . LYS A 1 97 ? -13.360 3.799 13.896 1.00 86.00 97 LYS A N 1
ATOM 788 C CA . LYS A 1 97 ? -14.123 2.605 13.486 1.00 86.00 97 LYS A CA 1
ATOM 789 C C . LYS A 1 97 ? -14.143 2.409 11.972 1.00 86.00 97 LYS A C 1
ATOM 791 O O . LYS A 1 97 ? -14.064 1.286 11.483 1.00 86.00 97 LYS A O 1
ATOM 796 N N . LYS A 1 98 ? -14.265 3.494 11.202 1.00 85.94 98 LYS A N 1
ATOM 797 C CA . LYS A 1 98 ? -14.205 3.404 9.737 1.00 85.94 98 LYS A CA 1
ATOM 798 C C . LYS A 1 98 ? -12.802 3.010 9.269 1.00 85.94 98 LYS A C 1
ATOM 800 O O . LYS A 1 98 ? -12.690 2.214 8.340 1.00 85.94 98 LYS A O 1
ATOM 805 N N . ARG A 1 99 ? -11.753 3.537 9.906 1.00 86.44 99 ARG A N 1
ATOM 806 C CA . ARG A 1 99 ? -10.358 3.213 9.604 1.00 86.44 99 ARG A CA 1
ATOM 807 C C . ARG A 1 99 ? -10.054 1.752 9.910 1.00 86.44 99 ARG A C 1
ATOM 809 O O . ARG A 1 99 ? -9.503 1.070 9.058 1.00 86.44 99 ARG A O 1
ATOM 816 N N . GLU A 1 100 ? -10.517 1.242 11.045 1.00 88.00 100 GLU A N 1
ATOM 817 C CA . GLU A 1 100 ? -10.404 -0.168 11.427 1.00 88.00 100 GLU A CA 1
ATOM 818 C C . GLU A 1 100 ? -11.003 -1.103 10.366 1.00 88.00 100 GLU A C 1
ATOM 820 O O . GLU A 1 100 ? -10.364 -2.068 9.951 1.00 88.00 100 GLU A O 1
ATOM 825 N N . VAL A 1 101 ? -12.193 -0.786 9.843 1.00 87.62 101 VAL A N 1
ATOM 826 C CA . VAL A 1 101 ? -12.807 -1.554 8.743 1.00 87.62 101 VAL A CA 1
ATOM 827 C C . VAL A 1 101 ? -11.925 -1.539 7.489 1.00 87.62 101 VAL A C 1
ATOM 829 O O . VAL A 1 101 ? -11.773 -2.562 6.819 1.00 87.62 101 VAL A O 1
ATOM 832 N N . VAL A 1 102 ? -11.327 -0.392 7.164 1.00 87.31 102 VAL A N 1
ATOM 833 C CA . VAL A 1 102 ? -10.430 -0.250 6.011 1.00 87.31 102 VAL A CA 1
ATOM 834 C C . VAL A 1 102 ? -9.130 -1.046 6.208 1.00 87.31 102 VAL A C 1
ATOM 836 O O . VAL A 1 102 ? -8.705 -1.730 5.275 1.00 87.31 102 VAL A O 1
ATOM 839 N N . LEU A 1 103 ? -8.532 -1.018 7.403 1.00 89.50 103 LEU A N 1
ATOM 840 C CA . LEU A 1 103 ? -7.331 -1.794 7.739 1.00 89.50 103 LEU A CA 1
ATOM 841 C C . LEU A 1 103 ? -7.603 -3.299 7.720 1.00 89.50 103 LEU A C 1
ATOM 843 O O . LEU A 1 103 ? -6.819 -4.051 7.145 1.00 89.50 103 LEU A O 1
ATOM 847 N N . ASN A 1 104 ? -8.737 -3.742 8.266 1.00 89.19 104 ASN A N 1
ATOM 848 C CA . ASN A 1 104 ? -9.143 -5.147 8.217 1.00 89.19 104 ASN A CA 1
ATOM 849 C C . ASN A 1 104 ? -9.330 -5.626 6.774 1.00 89.19 104 ASN A C 1
ATOM 851 O O . ASN A 1 104 ? -8.845 -6.694 6.406 1.00 89.19 104 ASN A O 1
ATOM 855 N N . LYS A 1 105 ? -9.935 -4.799 5.917 1.00 88.12 105 LYS A N 1
ATOM 856 C CA . LYS A 1 105 ? -10.050 -5.105 4.488 1.00 88.12 105 LYS A CA 1
ATOM 857 C C . LYS A 1 105 ? -8.684 -5.191 3.802 1.00 88.12 105 LYS A C 1
ATOM 859 O O . LYS A 1 105 ? -8.479 -6.077 2.974 1.00 88.12 105 LYS A O 1
ATOM 864 N N . LEU A 1 106 ? -7.746 -4.295 4.132 1.00 89.25 106 LEU A N 1
ATOM 865 C CA . LEU A 1 106 ? -6.376 -4.382 3.619 1.00 89.25 106 LEU A CA 1
ATOM 866 C C . LEU A 1 106 ? -5.698 -5.669 4.103 1.00 89.25 106 LEU A C 1
ATOM 868 O O . LEU A 1 106 ? -5.093 -6.367 3.298 1.00 89.25 106 LEU A O 1
ATOM 872 N N . ARG A 1 107 ? -5.840 -6.027 5.380 1.00 91.31 107 ARG A N 1
ATOM 873 C CA . ARG A 1 107 ? -5.300 -7.271 5.940 1.00 91.31 107 ARG A CA 1
ATOM 874 C C . ARG A 1 107 ? -5.806 -8.494 5.179 1.00 91.31 107 ARG A C 1
ATOM 876 O O . ARG A 1 107 ? -5.003 -9.300 4.712 1.00 91.31 107 ARG A O 1
ATOM 883 N N . GLU A 1 108 ? -7.120 -8.614 5.003 1.00 90.25 108 GLU A N 1
ATOM 884 C CA . GLU A 1 108 ? -7.733 -9.694 4.220 1.00 90.25 108 GLU A CA 1
ATOM 885 C C . GLU A 1 108 ? -7.200 -9.723 2.782 1.00 90.25 108 GLU A C 1
ATOM 887 O O . GLU A 1 108 ? -6.842 -10.784 2.265 1.00 90.25 108 GLU A O 1
ATOM 892 N N . GLN A 1 109 ? -7.074 -8.550 2.155 1.00 88.19 109 GLN A N 1
ATOM 893 C CA . GLN A 1 109 ? -6.499 -8.411 0.822 1.00 88.19 109 GLN A CA 1
ATOM 894 C C . GLN A 1 109 ? -5.058 -8.946 0.779 1.00 88.19 109 GLN A C 1
ATOM 896 O O . GLN A 1 109 ? -4.746 -9.759 -0.088 1.00 88.19 109 GLN A O 1
ATOM 901 N N . LEU A 1 110 ? -4.195 -8.574 1.727 1.00 89.12 110 LEU A N 1
ATOM 902 C CA . LEU A 1 110 ? -2.795 -9.018 1.777 1.00 89.12 110 LEU A CA 1
ATOM 903 C C . LEU A 1 110 ? -2.639 -10.526 2.057 1.00 89.12 110 LEU A C 1
ATOM 905 O O . LEU A 1 110 ? -1.655 -11.129 1.618 1.00 89.12 110 LEU A O 1
ATOM 909 N N . HIS A 1 111 ? -3.592 -11.152 2.756 1.00 88.12 111 HIS A N 1
ATOM 910 C CA . HIS A 1 111 ? -3.626 -12.608 2.954 1.00 88.12 111 HIS A CA 1
ATOM 911 C C . HIS A 1 111 ? -4.216 -13.379 1.767 1.00 88.12 111 HIS A C 1
ATOM 913 O O . HIS A 1 111 ? -3.944 -14.571 1.613 1.00 88.12 111 HIS A O 1
ATOM 919 N N . SER A 1 112 ? -5.016 -12.726 0.926 1.00 86.06 112 SER A N 1
ATOM 920 C CA . SER A 1 112 ? -5.619 -13.358 -0.245 1.00 86.06 112 SER A CA 1
ATOM 921 C C . SER A 1 112 ? -4.592 -13.660 -1.347 1.00 86.06 112 SER A C 1
ATOM 923 O O . SER A 1 112 ? -3.501 -13.082 -1.400 1.00 86.06 112 SER A O 1
ATOM 925 N N . ARG A 1 113 ? -4.940 -14.582 -2.259 1.00 81.00 113 ARG A N 1
ATOM 926 C CA . ARG A 1 113 ? -4.089 -14.897 -3.417 1.00 81.00 113 ARG A CA 1
ATOM 927 C C . ARG A 1 113 ? -3.929 -13.641 -4.268 1.00 81.00 113 ARG A C 1
ATOM 929 O O . ARG A 1 113 ? -4.916 -13.034 -4.679 1.00 81.00 113 ARG A O 1
ATOM 936 N N . GLN A 1 114 ? -2.679 -13.274 -4.521 1.00 82.69 114 GLN A N 1
ATOM 937 C CA . GLN A 1 114 ? -2.355 -12.098 -5.315 1.00 82.69 114 GLN A CA 1
ATOM 938 C C . GLN A 1 114 ? -2.868 -12.274 -6.758 1.00 82.69 114 GLN A C 1
ATOM 940 O O . GLN A 1 114 ? -2.833 -13.394 -7.279 1.00 82.69 114 GLN A O 1
ATOM 945 N N . PRO A 1 115 ? -3.344 -11.202 -7.413 1.00 79.75 115 PRO A N 1
ATOM 946 C CA . PRO A 1 115 ? -3.697 -11.246 -8.829 1.00 79.75 115 PRO A CA 1
ATOM 947 C C . PRO A 1 115 ? -2.454 -11.492 -9.697 1.00 79.75 115 PRO A C 1
ATOM 949 O O . PRO A 1 115 ? -1.329 -11.250 -9.261 1.00 79.75 115 PRO A O 1
ATOM 952 N N . GLU A 1 116 ? -2.647 -11.934 -10.943 1.00 77.44 116 GLU A N 1
ATOM 953 C CA . GLU A 1 116 ? -1.530 -12.093 -11.881 1.00 77.44 116 GLU A CA 1
ATOM 954 C C . GLU A 1 116 ? -0.780 -10.772 -12.095 1.00 77.44 116 GLU A C 1
ATOM 956 O O . GLU A 1 116 ? -1.384 -9.696 -12.201 1.00 77.44 116 GLU A O 1
ATOM 961 N N . ALA A 1 117 ? 0.550 -10.872 -12.172 1.00 79.00 117 ALA A N 1
ATOM 962 C CA . ALA A 1 117 ? 1.432 -9.729 -12.339 1.00 79.00 117 ALA A CA 1
ATOM 963 C C . ALA A 1 117 ? 1.078 -8.960 -13.617 1.00 79.00 117 ALA A C 1
ATOM 965 O O . ALA A 1 117 ? 1.259 -9.439 -14.741 1.00 79.00 117 ALA A O 1
ATOM 966 N N . LYS A 1 118 ? 0.596 -7.727 -13.452 1.00 75.44 118 LYS A N 1
ATOM 967 C CA . LYS A 1 118 ? 0.202 -6.894 -14.589 1.00 75.44 118 LYS A CA 1
ATOM 968 C C . LYS A 1 118 ? 1.445 -6.419 -15.341 1.00 75.44 118 LYS A C 1
ATOM 970 O O . LYS A 1 118 ? 2.455 -6.038 -14.735 1.00 75.44 118 LYS A O 1
ATOM 975 N N . LYS A 1 119 ? 1.362 -6.406 -16.677 1.00 69.69 119 LYS A N 1
ATOM 976 C CA . LYS A 1 119 ? 2.318 -5.667 -17.511 1.00 69.69 119 LYS A CA 1
ATOM 977 C C . LYS A 1 119 ? 2.077 -4.179 -17.292 1.00 69.69 119 LYS A C 1
ATOM 979 O O . LYS A 1 119 ? 0.955 -3.706 -17.467 1.00 69.69 119 LYS A O 1
ATOM 984 N N . VAL A 1 120 ? 3.118 -3.462 -16.888 1.00 67.19 120 VAL A N 1
ATOM 985 C CA . VAL A 1 120 ? 3.059 -2.011 -16.716 1.00 67.19 120 VAL A CA 1
ATOM 986 C C . VAL A 1 120 ? 3.595 -1.380 -18.003 1.00 67.19 120 VAL A C 1
ATOM 988 O O . VAL A 1 120 ? 4.780 -1.533 -18.288 1.00 67.19 120 VAL A O 1
ATOM 991 N N . PRO A 1 121 ? 2.742 -0.759 -18.839 1.00 59.59 121 PRO A N 1
ATOM 992 C CA . PRO A 1 121 ? 3.208 -0.094 -20.050 1.00 59.59 121 PRO A CA 1
ATOM 993 C C . PRO A 1 121 ? 3.993 1.174 -19.695 1.00 59.59 121 PRO A C 1
ATOM 995 O O . PRO A 1 121 ? 3.633 1.870 -18.743 1.00 59.59 121 PRO A O 1
ATOM 998 N N . LYS A 1 122 ? 5.020 1.499 -20.494 1.00 60.69 122 LYS A N 1
ATOM 999 C CA . LYS A 1 122 ? 5.706 2.800 -20.436 1.00 60.69 122 LYS A CA 1
ATOM 1000 C C . LYS A 1 122 ? 4.682 3.914 -20.595 1.00 60.69 122 LYS A C 1
ATOM 1002 O O . LYS A 1 122 ? 3.933 3.942 -21.574 1.00 60.69 122 LYS A O 1
ATOM 1007 N N . ARG A 1 123 ? 4.626 4.810 -19.606 1.00 57.56 123 ARG A N 1
ATOM 1008 C CA . ARG A 1 123 ? 3.829 6.027 -19.698 1.00 57.56 123 ARG A CA 1
ATOM 1009 C C . ARG A 1 123 ? 4.391 6.836 -20.861 1.00 57.56 123 ARG A C 1
ATOM 1011 O O . ARG A 1 123 ? 5.557 7.217 -20.850 1.00 57.56 123 ARG A O 1
ATOM 1018 N N . PHE A 1 124 ? 3.570 7.074 -21.878 1.00 49.34 124 PHE A N 1
ATOM 1019 C CA . PHE A 1 124 ? 3.928 8.022 -22.920 1.00 49.34 124 PHE A CA 1
ATOM 1020 C C . PHE A 1 124 ? 3.761 9.422 -22.337 1.00 49.34 124 PHE A C 1
ATOM 1022 O O . PHE A 1 124 ? 2.650 9.941 -22.244 1.00 49.34 124 PHE A O 1
ATOM 1029 N N . ILE A 1 125 ? 4.863 10.007 -21.878 1.00 54.91 125 ILE A N 1
ATOM 1030 C CA . ILE A 1 125 ? 4.917 11.437 -21.607 1.00 54.91 125 ILE A CA 1
ATOM 1031 C C . ILE A 1 125 ? 5.106 12.077 -22.979 1.00 54.91 125 ILE A C 1
ATOM 1033 O O . ILE A 1 125 ? 6.175 11.966 -23.579 1.00 54.91 125 ILE A O 1
ATOM 1037 N N . ALA A 1 126 ? 4.051 12.688 -23.520 1.00 46.16 126 ALA A N 1
ATOM 1038 C CA . ALA A 1 126 ? 4.238 13.588 -24.645 1.00 46.16 126 ALA A CA 1
ATOM 1039 C C . ALA A 1 126 ? 5.190 14.682 -24.150 1.00 46.16 126 ALA A C 1
ATOM 1041 O O . ALA A 1 126 ? 4.851 15.403 -23.215 1.00 46.16 126 ALA A O 1
ATOM 1042 N N . ASN A 1 127 ? 6.398 14.750 -24.713 1.00 39.81 127 ASN A N 1
ATOM 1043 C CA . ASN A 1 127 ? 7.332 15.840 -24.454 1.00 39.81 127 ASN A CA 1
ATOM 1044 C C . ASN A 1 127 ? 6.701 17.133 -24.981 1.00 39.81 127 ASN A C 1
ATOM 1046 O O . ASN A 1 127 ? 6.934 17.546 -26.113 1.00 39.81 127 ASN A O 1
ATOM 1050 N N . THR A 1 128 ? 5.851 17.758 -24.178 1.00 45.22 128 THR A N 1
ATOM 1051 C CA . THR A 1 128 ? 5.465 19.147 -24.367 1.00 45.22 128 THR A CA 1
ATOM 1052 C C . THR A 1 128 ? 6.614 19.995 -23.856 1.00 45.22 128 THR A C 1
ATOM 1054 O O . THR A 1 128 ? 6.935 19.968 -22.673 1.00 45.22 128 THR A O 1
ATOM 1057 N N . SER A 1 129 ? 7.226 20.774 -24.743 1.00 48.59 129 SER A N 1
ATOM 1058 C CA . SER A 1 129 ? 8.230 21.795 -24.424 1.00 48.59 129 SER A CA 1
ATOM 1059 C C . SER A 1 129 ? 7.643 23.004 -23.677 1.00 48.59 129 SER A C 1
ATOM 1061 O O . SER A 1 129 ? 8.156 24.112 -23.822 1.00 48.59 129 SER A O 1
ATOM 1063 N N . LEU A 1 130 ? 6.549 22.813 -22.935 1.00 53.69 130 LEU A N 1
ATOM 1064 C CA . LEU A 1 130 ? 5.814 23.887 -22.285 1.00 53.69 130 LEU A CA 1
ATOM 1065 C C . LEU A 1 130 ? 6.463 24.199 -20.937 1.00 53.69 130 LEU A C 1
ATOM 1067 O O . LEU A 1 130 ? 6.629 23.317 -20.092 1.00 53.69 130 LEU A O 1
ATOM 1071 N N . LYS A 1 131 ? 6.861 25.454 -20.750 1.00 42.72 131 LYS A N 1
ATOM 1072 C CA . LYS A 1 131 ? 7.411 25.967 -19.492 1.00 42.72 131 LYS A CA 1
ATOM 1073 C C . LYS A 1 131 ? 6.271 26.438 -18.589 1.00 42.72 131 LYS A C 1
ATOM 1075 O O . LYS A 1 131 ? 5.192 26.785 -19.064 1.00 42.72 131 LYS A O 1
ATOM 1080 N N . ALA A 1 132 ? 6.510 26.485 -17.277 1.00 40.25 132 ALA A N 1
ATOM 1081 C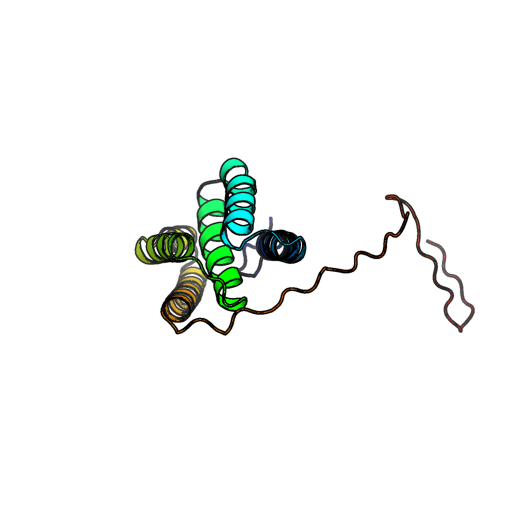 CA . ALA A 1 132 ? 5.578 27.111 -16.340 1.00 40.25 132 ALA A CA 1
ATOM 1082 C C . ALA A 1 132 ? 5.332 28.574 -16.768 1.00 40.25 132 ALA A C 1
ATOM 1084 O O . ALA A 1 132 ? 6.254 29.388 -16.728 1.00 40.25 132 ALA A O 1
ATOM 1085 N N . GLY A 1 133 ? 4.114 28.874 -17.235 1.00 54.66 133 GLY A N 1
ATOM 1086 C CA . GLY A 1 133 ? 3.741 30.157 -17.848 1.00 54.66 133 GLY A CA 1
ATOM 1087 C C . GLY A 1 133 ? 3.213 30.059 -19.285 1.00 54.66 133 GLY A C 1
ATOM 1088 O O . GLY A 1 133 ? 2.644 31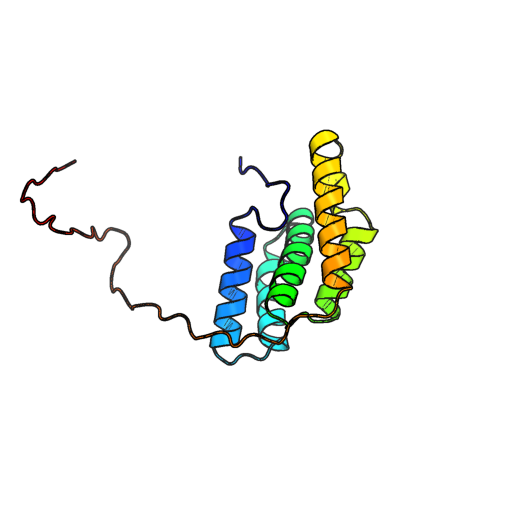.032 -19.775 1.00 54.66 133 GLY A O 1
ATOM 1089 N N . ASP A 1 134 ? 3.340 28.907 -19.948 1.00 52.47 134 ASP A N 1
ATOM 1090 C CA . ASP A 1 134 ? 2.783 28.729 -21.290 1.00 52.47 134 ASP A CA 1
ATOM 1091 C C . ASP A 1 134 ? 1.265 28.501 -21.233 1.00 52.47 134 ASP A C 1
ATOM 1093 O O . ASP A 1 134 ? 0.769 27.501 -20.709 1.00 52.47 134 ASP A O 1
ATOM 1097 N N . ALA A 1 135 ? 0.513 29.452 -21.788 1.00 59.78 135 ALA A N 1
ATOM 1098 C CA . ALA A 1 135 ? -0.931 29.361 -21.938 1.00 59.78 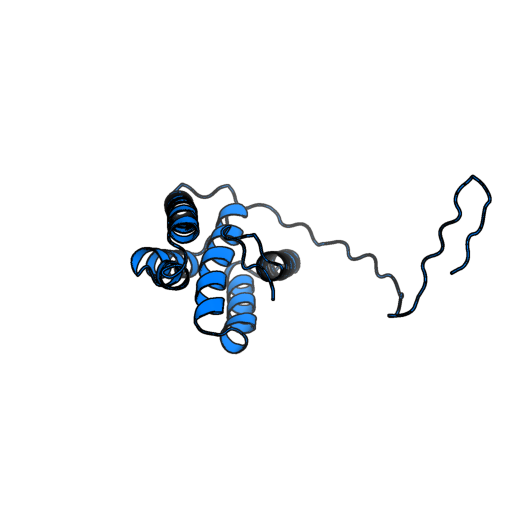135 ALA A CA 1
ATOM 1099 C C . ALA A 1 135 ? -1.281 28.493 -23.154 1.00 59.78 135 ALA A C 1
ATOM 1101 O O . ALA A 1 135 ? -0.948 28.822 -24.294 1.00 59.78 135 ALA A O 1
ATOM 1102 N N . VAL A 1 136 ? -1.996 27.392 -22.925 1.00 55.75 136 VAL A N 1
ATOM 1103 C CA . VAL A 1 136 ? -2.584 26.598 -24.007 1.00 55.75 136 VAL A CA 1
ATOM 1104 C C . VAL A 1 136 ? -3.882 27.280 -24.433 1.00 55.75 136 VAL A C 1
ATOM 1106 O O . VAL A 1 136 ? -4.890 27.197 -23.735 1.00 55.75 136 VAL A O 1
ATOM 1109 N N . SER A 1 137 ? -3.860 27.967 -25.576 1.00 51.16 137 SER A N 1
ATOM 1110 C CA . SER A 1 137 ? -5.091 28.407 -26.235 1.00 51.16 137 SER A CA 1
ATOM 1111 C C . SER A 1 137 ? -5.614 27.277 -27.119 1.00 51.16 137 SER A C 1
ATOM 1113 O O . SER A 1 137 ? -4.864 26.662 -27.876 1.00 51.16 137 SER A O 1
ATOM 1115 N N . TYR A 1 138 ? -6.902 26.973 -27.000 1.00 53.50 138 TYR A N 1
ATOM 1116 C CA . TYR A 1 138 ? -7.613 26.132 -27.954 1.00 53.50 138 TYR A CA 1
ATOM 1117 C C . TYR A 1 138 ? -8.749 26.959 -28.545 1.00 53.50 138 TYR A C 1
ATOM 1119 O O . TYR A 1 138 ? -9.467 27.661 -27.832 1.00 53.50 138 TYR A O 1
ATOM 1127 N N . GLU A 1 139 ? -8.886 26.913 -29.864 1.00 44.69 139 GLU A N 1
ATOM 1128 C CA . GLU A 1 139 ? -9.931 27.637 -30.572 1.00 44.69 139 GLU A CA 1
ATOM 1129 C C . GLU A 1 139 ? -11.208 26.786 -30.546 1.00 44.69 139 GLU A C 1
ATOM 1131 O O . GLU A 1 139 ? -11.263 25.685 -31.098 1.00 44.69 139 GLU A O 1
ATOM 1136 N N . LEU A 1 140 ? -12.243 27.261 -29.850 1.00 53.47 140 LEU A N 1
ATOM 1137 C CA . LEU A 1 140 ? -13.581 26.688 -29.965 1.00 53.47 140 LEU A CA 1
ATOM 1138 C C . LEU A 1 140 ? -14.102 26.965 -31.380 1.00 53.47 140 LEU A C 1
ATOM 1140 O O . LEU A 1 140 ? -14.024 28.094 -31.861 1.00 53.47 140 LEU A O 1
ATOM 1144 N N . VAL A 1 141 ? -14.734 25.969 -32.007 1.00 59.25 141 VAL A N 1
ATOM 1145 C CA . VAL A 1 141 ? -15.361 26.055 -33.348 1.00 59.25 141 VAL A CA 1
ATOM 1146 C C . VAL A 1 141 ? -16.460 27.143 -33.432 1.00 59.25 141 VAL A C 1
ATOM 1148 O O . VAL A 1 141 ? -17.036 27.380 -34.488 1.00 59.25 141 VAL A O 1
ATOM 1151 N N . SER A 1 142 ? -16.755 27.841 -32.332 1.00 58.47 142 SER A N 1
ATOM 1152 C CA . SER A 1 142 ? -17.767 28.893 -32.231 1.00 58.47 142 SER A CA 1
ATOM 1153 C C . SER A 1 142 ? -17.232 30.332 -32.146 1.00 58.47 142 SER A C 1
ATOM 1155 O O . SER A 1 142 ? -18.034 31.239 -31.951 1.00 58.47 142 SER A O 1
ATOM 1157 N N . GLY A 1 143 ? -15.928 30.590 -32.297 1.00 53.69 143 GLY A N 1
ATOM 1158 C CA . GLY A 1 143 ? -15.421 31.938 -32.618 1.00 53.69 143 GLY A CA 1
ATOM 1159 C C . GLY A 1 143 ? -15.703 33.074 -31.614 1.00 53.69 143 GLY A C 1
ATOM 1160 O O . GLY A 1 143 ? -15.749 34.232 -32.023 1.00 53.69 143 GLY A O 1
ATOM 1161 N N . GLN A 1 144 ? -15.878 32.800 -30.316 1.00 48.03 144 GLN A N 1
ATOM 1162 C CA . GLN A 1 144 ? -15.953 33.852 -29.289 1.00 48.03 144 GLN A CA 1
ATOM 1163 C C . GLN A 1 144 ? -14.790 33.749 -28.300 1.00 48.03 144 GLN A C 1
ATOM 1165 O O . GLN A 1 144 ? -14.679 32.789 -27.542 1.00 48.03 144 GLN A O 1
ATOM 1170 N N . LEU A 1 145 ? -13.935 34.774 -28.325 1.00 44.62 145 LEU A N 1
ATOM 1171 C CA . LEU A 1 145 ? -12.788 34.970 -27.441 1.00 44.62 145 LEU A CA 1
ATOM 1172 C C . LEU A 1 145 ? -13.234 35.666 -26.145 1.00 44.62 145 LEU A C 1
ATOM 1174 O O . LEU A 1 145 ? -13.853 36.728 -26.202 1.00 44.62 145 LEU A O 1
ATOM 1178 N N . TYR A 1 146 ? -12.871 35.104 -24.991 1.00 43.88 146 TYR A N 1
ATOM 1179 C CA . TYR A 1 146 ? -12.936 35.780 -23.691 1.00 43.88 146 TYR A CA 1
ATOM 1180 C C . TYR A 1 146 ? -11.513 35.963 -23.149 1.00 43.88 146 TYR A C 1
ATOM 1182 O O . TYR A 1 146 ? -10.756 34.999 -23.070 1.00 43.88 146 TYR A O 1
ATOM 1190 N N . TYR A 1 147 ? -11.166 37.200 -22.784 1.00 39.22 147 TYR A N 1
ATOM 1191 C CA . TYR A 1 147 ? -9.937 37.549 -22.066 1.00 39.22 147 TYR A CA 1
ATOM 1192 C C . TYR A 1 147 ? -10.265 37.793 -20.588 1.00 39.22 147 TYR A C 1
ATOM 1194 O O . TYR A 1 147 ? -11.207 38.530 -20.286 1.00 39.22 147 TYR A O 1
ATOM 1202 N N . SER A 1 148 ? -9.456 37.230 -19.690 1.00 40.53 148 SER A N 1
ATOM 1203 C CA . SER A 1 148 ? -9.281 37.699 -18.310 1.00 40.53 148 SER A CA 1
ATOM 1204 C C . SER A 1 148 ? -7.816 37.595 -17.931 1.00 40.53 148 SER A C 1
ATOM 1206 O O . SER A 1 148 ? -7.278 36.483 -18.141 1.00 40.53 148 SER A O 1
#